Protein AF-D2U2Y3-F1 (afdb_monomer)

pLDDT: mean 91.78, std 6.5, range [65.5, 97.88]

Nearest PDB structures (foldseek):
  2r4t-assembly1_A  TM=7.180E-01  e=4.668E-01  unclassified
  3cx4-assembly1_A  TM=6.844E-01  e=5.294E-01  Escherichia coli
  8stb-assembly1_B  TM=4.564E-01  e=1.327E-01  Streptomyces sp.
  8stb-assembly2_A  TM=4.580E-01  e=1.327E-01  Streptomyces sp.
  3d1j-assembly1_A  TM=6.758E-01  e=7.250E-01  Escherichia coli

Secondary structure (DSSP, 8-state):
-HHHHHHTT--EEEEE--TTS--EEEEPP-HHHHHHHHTTSSEEEEEEEETTEEEEEEEEEETTEEEEEEE-

Mean predicted aligned error: 3.81 Å

Solvent-accessible surface area (backbone atoms only — not comparable to full-atom values): 4201 Å² total; per-residue (Å²): 107,72,65,54,42,44,74,75,66,48,50,75,75,45,79,47,74,52,100,88,56,65,37,35,38,31,37,59,69,49,75,68,56,53,49,35,40,76,70,67,65,33,46,78,80,48,70,54,73,57,100,90,41,60,38,40,30,36,35,35,79,54,96,77,25,39,39,33,36,57,49,115

Radius of gyration: 12.28 Å; Cα contacts (8 Å, |Δi|>4): 119; chains: 1; bounding box: 33×22×32 Å

Sequence (72 aa):
MMEKLNQEGFIVSQFTVDGYSRPTLTLLHDRRCDALHKKGHAVRYALGTDRQGRWEKYQFLQDNCRITWEVR

Structure (mmCIF, N/CA/C/O backbone):
data_AF-D2U2Y3-F1
#
_entry.id   AF-D2U2Y3-F1
#
loop_
_atom_site.group_PDB
_atom_site.id
_atom_site.type_symbol
_atom_site.label_atom_id
_atom_site.label_alt_id
_atom_site.label_comp_id
_atom_site.label_asym_id
_atom_site.label_entity_id
_atom_site.label_seq_id
_atom_site.pdbx_PDB_ins_code
_atom_site.Cartn_x
_atom_site.Cartn_y
_atom_site.Cartn_z
_atom_site.occupancy
_atom_site.B_iso_or_equiv
_atom_site.auth_seq_id
_atom_site.auth_comp_id
_atom_site.auth_asym_id
_atom_site.auth_atom_id
_atom_site.pdbx_PDB_model_num
ATOM 1 N N . MET A 1 1 ? -10.936 9.618 -7.022 1.00 72.06 1 MET A N 1
ATOM 2 C CA . MET A 1 1 ? -10.380 8.490 -6.231 1.00 72.06 1 MET A CA 1
ATOM 3 C C . MET A 1 1 ? -9.277 8.928 -5.276 1.00 72.06 1 MET A C 1
ATOM 5 O O . MET A 1 1 ? -9.403 8.655 -4.093 1.00 72.06 1 MET A O 1
ATOM 9 N N . MET A 1 2 ? -8.233 9.615 -5.750 1.00 79.31 2 MET A N 1
ATOM 10 C CA . MET A 1 2 ? -7.195 10.182 -4.874 1.00 79.31 2 MET A CA 1
ATOM 11 C C . MET A 1 2 ? -7.806 11.079 -3.781 1.00 79.31 2 MET A C 1
ATOM 13 O O . MET A 1 2 ? -7.492 10.925 -2.611 1.00 79.31 2 MET A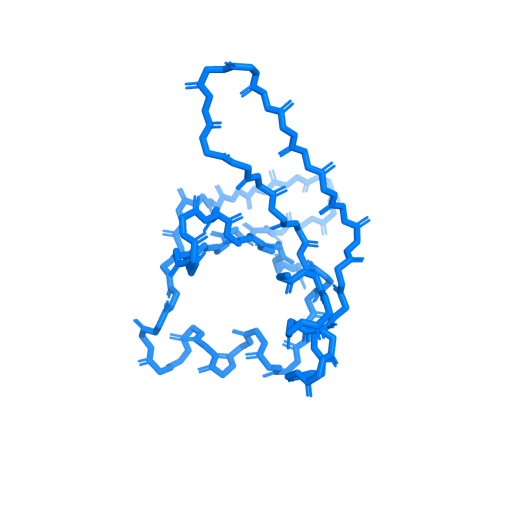 O 1
ATOM 17 N N . GLU A 1 3 ? -8.791 11.907 -4.143 1.00 82.62 3 GLU A N 1
ATOM 18 C CA . GLU A 1 3 ? -9.562 12.722 -3.191 1.00 82.62 3 GLU A CA 1
ATOM 19 C C . GLU A 1 3 ? -10.321 11.894 -2.146 1.00 82.62 3 GLU A C 1
ATOM 21 O O . GLU A 1 3 ? -10.385 12.293 -0.992 1.00 82.62 3 GLU A O 1
ATOM 26 N N . LYS A 1 4 ? -10.847 10.720 -2.518 1.00 85.38 4 LYS A N 1
ATOM 27 C CA . LYS A 1 4 ? -11.561 9.819 -1.601 1.00 85.38 4 LYS A CA 1
ATOM 28 C C . LYS A 1 4 ? -10.600 9.189 -0.594 1.00 85.38 4 LYS A C 1
ATOM 30 O O . LYS A 1 4 ? -10.883 9.191 0.594 1.00 85.38 4 LYS A O 1
ATOM 35 N N . LEU A 1 5 ? -9.431 8.738 -1.052 1.00 86.44 5 LEU A N 1
ATOM 36 C CA . LEU A 1 5 ? -8.371 8.250 -0.163 1.00 86.44 5 LEU A CA 1
ATOM 37 C C . LEU A 1 5 ? -7.891 9.356 0.785 1.00 86.44 5 LEU A C 1
ATOM 39 O O . LEU A 1 5 ? -7.740 9.107 1.977 1.00 86.44 5 LEU A O 1
ATOM 43 N N . ASN A 1 6 ? -7.740 10.584 0.284 1.00 86.56 6 ASN A N 1
ATOM 44 C CA . ASN A 1 6 ? -7.391 11.738 1.112 1.00 86.56 6 ASN A CA 1
ATOM 45 C C . ASN A 1 6 ? -8.492 12.067 2.140 1.00 86.56 6 ASN A C 1
ATOM 47 O O . ASN A 1 6 ? -8.179 12.366 3.288 1.00 86.56 6 ASN A O 1
ATOM 51 N N . GLN A 1 7 ? -9.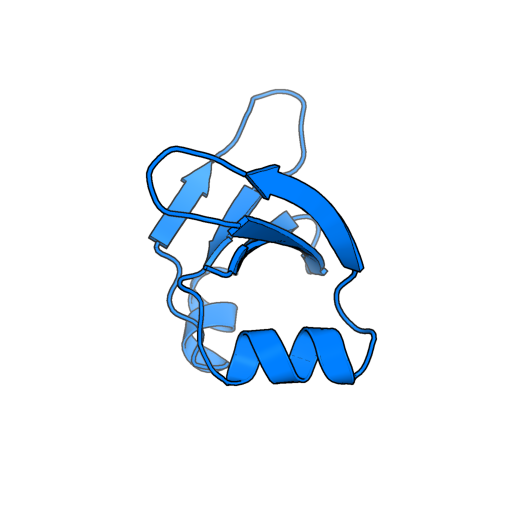774 11.974 1.768 1.00 89.19 7 GLN A N 1
ATOM 52 C CA . GLN A 1 7 ? -10.913 12.138 2.687 1.00 89.19 7 GLN A CA 1
ATOM 53 C C . GLN A 1 7 ? -10.979 11.029 3.746 1.00 89.19 7 GLN A C 1
ATOM 55 O O . GLN A 1 7 ? -11.323 11.290 4.895 1.00 89.19 7 GLN A O 1
ATOM 60 N N . GLU A 1 8 ? -10.596 9.803 3.387 1.00 87.06 8 GLU A N 1
ATOM 61 C CA . GLU A 1 8 ? -10.403 8.675 4.310 1.00 87.06 8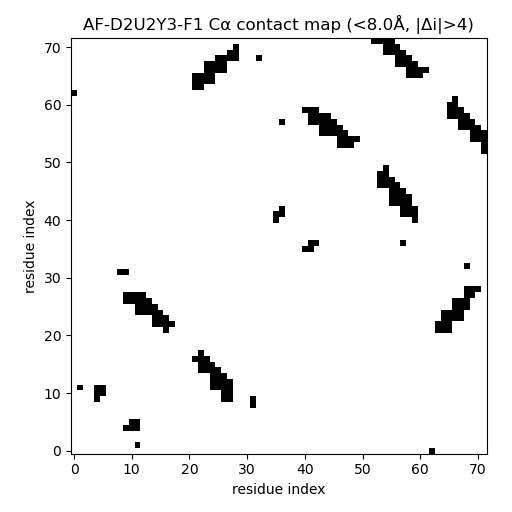 GLU A CA 1
ATOM 62 C C . GLU A 1 8 ? -9.125 8.829 5.170 1.00 87.06 8 GLU A C 1
ATOM 64 O O . GLU A 1 8 ? -8.840 8.014 6.052 1.00 87.06 8 GLU A O 1
ATOM 69 N N . GLY A 1 9 ? -8.361 9.902 4.940 1.00 89.81 9 GLY A N 1
ATOM 70 C CA . GLY A 1 9 ? -7.176 10.297 5.690 1.00 89.81 9 GLY A CA 1
ATOM 71 C C . GLY A 1 9 ? -5.864 9.741 5.145 1.00 89.81 9 GLY A C 1
ATOM 72 O O . GLY A 1 9 ? -4.816 10.097 5.679 1.00 89.81 9 GLY A O 1
ATOM 73 N N . PHE A 1 10 ? -5.885 8.884 4.120 1.00 92.88 10 PHE A N 1
ATOM 74 C CA . PHE A 1 10 ? -4.678 8.321 3.512 1.00 92.88 10 PHE A CA 1
ATOM 75 C C . PHE A 1 10 ? -3.861 9.375 2.776 1.00 92.88 10 PHE A C 1
ATOM 77 O O . PHE A 1 10 ? -4.402 10.291 2.164 1.00 92.88 10 PHE A O 1
ATOM 84 N N . ILE A 1 11 ? -2.540 9.200 2.791 1.00 93.81 11 ILE A N 1
ATOM 85 C CA . ILE A 1 11 ? -1.621 10.031 2.018 1.00 93.81 11 ILE A CA 1
ATOM 86 C C . ILE A 1 11 ? -1.149 9.214 0.824 1.00 93.81 11 ILE A C 1
ATOM 88 O O . ILE A 1 11 ? -0.445 8.217 0.982 1.00 93.81 11 ILE A O 1
ATOM 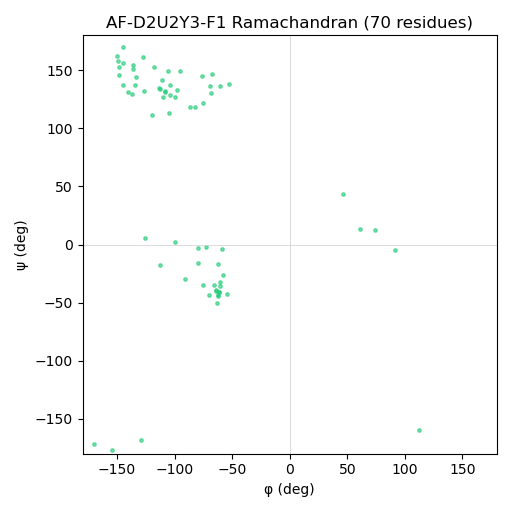92 N N . VAL A 1 12 ? -1.536 9.638 -0.375 1.00 93.12 12 VAL A N 1
ATOM 93 C CA . VAL A 1 12 ? -1.072 9.021 -1.619 1.00 93.12 12 VAL A CA 1
ATOM 94 C C . VAL A 1 12 ? 0.296 9.597 -1.985 1.00 93.12 12 VAL A C 1
ATOM 96 O O . VAL A 1 12 ? 0.420 10.797 -2.218 1.00 93.12 12 VAL A O 1
ATOM 99 N N . SER A 1 13 ? 1.318 8.746 -2.049 1.00 94.19 13 SER A N 1
ATOM 100 C CA . SER A 1 13 ? 2.685 9.132 -2.418 1.00 94.19 13 SER A CA 1
ATOM 101 C C . SER A 1 13 ? 2.958 9.022 -3.913 1.00 94.19 13 SER A C 1
ATOM 103 O O . SER A 1 13 ? 3.781 9.764 -4.444 1.00 94.19 13 SER A O 1
ATOM 105 N N . GLN A 1 14 ? 2.283 8.100 -4.602 1.00 93.62 14 GLN A N 1
ATOM 106 C CA . GLN A 1 14 ? 2.523 7.837 -6.017 1.00 93.62 14 GLN A CA 1
ATOM 107 C C . GLN A 1 14 ? 1.243 7.402 -6.726 1.00 93.62 14 GLN A C 1
ATOM 109 O O . GLN A 1 14 ? 0.411 6.687 -6.168 1.00 93.62 14 GLN A O 1
ATOM 114 N N . PHE A 1 15 ? 1.121 7.799 -7.990 1.00 92.50 15 PHE A N 1
ATOM 115 C CA . PHE A 1 15 ? 0.112 7.306 -8.917 1.00 92.50 15 PHE A CA 1
ATOM 116 C C . PHE A 1 15 ? 0.800 6.805 -10.186 1.00 92.50 15 PHE A C 1
ATOM 118 O O . PHE A 1 15 ? 1.676 7.476 -10.730 1.00 92.50 15 PHE A O 1
ATOM 125 N N . THR A 1 16 ? 0.433 5.615 -10.648 1.00 91.75 16 THR A N 1
ATOM 126 C CA . THR A 1 16 ? 1.018 4.991 -11.837 1.00 91.75 16 THR A CA 1
ATOM 127 C C . THR A 1 16 ? -0.078 4.372 -12.686 1.00 91.75 16 THR A C 1
ATOM 129 O O . THR A 1 16 ? -0.903 3.604 -12.191 1.00 91.75 16 THR A O 1
ATOM 132 N N . VAL A 1 17 ? -0.069 4.690 -13.977 1.00 89.19 17 VAL A N 1
ATOM 133 C CA . VAL A 1 17 ? -0.939 4.081 -14.983 1.00 89.19 17 VAL A CA 1
ATOM 134 C C . VAL A 1 17 ? -0.025 3.434 -16.005 1.00 89.19 17 VAL A C 1
ATOM 136 O O . VAL A 1 17 ? 0.694 4.134 -16.710 1.00 89.19 17 VAL A O 1
ATOM 139 N N . ASP A 1 18 ? -0.028 2.108 -16.055 1.00 81.75 18 ASP A N 1
ATOM 140 C CA . ASP A 1 18 ? 0.653 1.372 -17.115 1.00 81.75 18 ASP A CA 1
ATOM 141 C C . ASP A 1 18 ? -0.410 0.963 -18.135 1.00 81.75 18 ASP A C 1
ATOM 143 O O . ASP A 1 18 ? -1.433 0.407 -17.730 1.00 81.75 18 ASP A O 1
ATOM 147 N N . GLY A 1 19 ? -0.216 1.286 -19.418 1.00 65.50 19 GLY A N 1
ATOM 148 C CA . GLY A 1 19 ? -1.266 1.429 -20.449 1.00 65.50 19 GLY A CA 1
ATOM 149 C C . GLY A 1 19 ? -2.155 0.208 -20.733 1.00 65.50 19 GLY A C 1
ATOM 150 O O . GLY A 1 19 ? -3.112 0.319 -21.493 1.00 65.50 19 GLY A O 1
ATOM 151 N N . TYR A 1 20 ? -1.879 -0.933 -20.101 1.00 68.38 20 TYR A N 1
ATOM 152 C CA . TYR A 1 20 ? -2.648 -2.178 -20.204 1.00 68.38 20 TYR A CA 1
ATOM 153 C C . TYR A 1 20 ? -3.107 -2.735 -18.844 1.00 68.38 20 TYR A C 1
ATOM 155 O O . TYR A 1 20 ? -3.664 -3.830 -18.775 1.00 68.38 20 TYR A O 1
ATOM 163 N N . SER A 1 21 ? -2.875 -2.011 -17.746 1.00 76.88 21 SER A N 1
ATOM 164 C CA . SER A 1 21 ? -3.130 -2.474 -16.380 1.00 76.88 21 SER A CA 1
ATOM 165 C C . SER A 1 21 ? -3.995 -1.500 -15.579 1.00 76.88 21 SER A C 1
ATOM 167 O O . SER A 1 21 ? -4.138 -0.323 -15.913 1.00 76.88 21 SER A O 1
ATOM 169 N N . ARG A 1 22 ? -4.590 -2.005 -14.492 1.00 87.50 22 ARG A N 1
ATOM 170 C CA . ARG A 1 22 ? -5.348 -1.175 -13.550 1.00 87.50 22 ARG A CA 1
ATOM 171 C C . ARG A 1 22 ? -4.428 -0.105 -12.945 1.00 87.50 22 ARG A C 1
ATOM 173 O O . ARG A 1 22 ? -3.327 -0.460 -12.511 1.00 87.50 22 ARG A O 1
ATOM 180 N N . PRO A 1 23 ? -4.878 1.160 -12.833 1.00 92.56 23 PRO A N 1
ATOM 181 C CA . PRO A 1 23 ? -4.102 2.199 -12.172 1.00 92.56 23 PRO A CA 1
ATOM 182 C C . PRO A 1 23 ? -3.670 1.757 -10.774 1.00 92.56 23 PRO A C 1
ATOM 184 O O . PRO A 1 23 ? -4.446 1.144 -10.035 1.00 92.56 23 PRO A O 1
ATOM 187 N N . THR A 1 24 ? -2.424 2.051 -10.421 1.00 94.31 24 THR A N 1
ATOM 188 C CA . THR A 1 24 ? -1.862 1.755 -9.106 1.00 94.31 24 THR A CA 1
ATOM 189 C C . THR A 1 24 ? -1.639 3.049 -8.337 1.00 94.31 24 THR A C 1
ATOM 191 O O . THR A 1 24 ? -0.993 3.970 -8.829 1.00 94.31 24 THR A O 1
ATOM 194 N N . LEU A 1 25 ? -2.173 3.108 -7.123 1.00 94.56 25 LEU A N 1
ATOM 195 C CA . LEU A 1 25 ? -1.921 4.167 -6.154 1.00 94.56 25 LEU A CA 1
ATOM 196 C C . LEU A 1 25 ? -1.061 3.585 -5.034 1.00 94.56 25 LEU A C 1
ATOM 198 O O . LEU A 1 25 ? -1.378 2.524 -4.491 1.00 94.56 25 LEU A O 1
ATOM 202 N N . THR A 1 26 ? 0.011 4.281 -4.682 1.00 95.88 26 THR A N 1
ATOM 203 C CA . THR A 1 26 ? 0.862 3.926 -3.545 1.00 95.88 26 THR A CA 1
ATOM 204 C C . THR A 1 26 ? 0.560 4.874 -2.397 1.00 95.88 26 THR A C 1
ATOM 206 O O . THR A 1 26 ? 0.545 6.091 -2.585 1.00 95.88 26 THR A O 1
ATOM 209 N N . LEU A 1 27 ? 0.297 4.321 -1.218 1.00 96.19 27 LEU A N 1
ATOM 210 C CA . LEU A 1 27 ? 0.086 5.072 0.012 1.00 96.19 27 LEU A CA 1
ATOM 211 C C . LEU A 1 27 ? 1.390 5.161 0.803 1.00 96.19 27 LEU A C 1
ATOM 213 O O . LEU A 1 27 ? 2.203 4.233 0.783 1.00 96.19 27 LEU A O 1
ATOM 217 N N . LEU A 1 28 ? 1.558 6.249 1.552 1.00 95.56 28 LEU A N 1
ATOM 218 C CA . LEU A 1 28 ? 2.480 6.244 2.682 1.00 95.56 28 LEU A CA 1
ATOM 219 C C . LEU A 1 28 ? 1.917 5.342 3.777 1.00 95.56 28 LEU A C 1
ATOM 221 O O . LEU A 1 28 ? 0.724 5.386 4.085 1.00 95.56 28 LEU A O 1
ATOM 225 N N . HIS A 1 29 ? 2.788 4.522 4.358 1.00 95.25 29 HIS A N 1
ATOM 226 C CA . HIS A 1 29 ? 2.402 3.644 5.450 1.00 95.25 29 HIS A CA 1
ATOM 227 C C . HIS A 1 29 ? 2.075 4.451 6.707 1.00 95.25 29 HIS A C 1
ATOM 229 O O . HIS A 1 29 ? 2.838 5.317 7.134 1.00 95.25 29 HIS A O 1
ATOM 235 N N . ASP A 1 30 ? 0.917 4.151 7.291 1.00 94.19 30 ASP A N 1
ATOM 236 C CA . ASP A 1 30 ? 0.481 4.686 8.572 1.00 94.19 30 ASP A CA 1
ATOM 237 C C . ASP A 1 30 ? -0.513 3.742 9.274 1.00 94.19 30 ASP A C 1
ATOM 239 O O . ASP A 1 30 ? -0.870 2.669 8.781 1.00 94.19 30 ASP A O 1
ATOM 243 N N . ARG A 1 31 ? -1.018 4.176 10.434 1.00 93.31 31 ARG A N 1
ATOM 244 C CA . ARG A 1 31 ? -1.926 3.395 11.291 1.00 93.31 31 ARG A CA 1
ATOM 245 C C . ARG A 1 31 ? -3.218 2.952 10.589 1.00 93.31 31 ARG A C 1
ATOM 247 O O . ARG A 1 31 ? -3.824 1.964 11.004 1.00 93.31 31 ARG A O 1
ATOM 254 N N . ARG A 1 32 ? -3.682 3.673 9.559 1.00 93.81 32 ARG A N 1
ATOM 255 C CA . ARG A 1 32 ? -4.897 3.310 8.806 1.00 93.81 32 ARG A CA 1
ATOM 256 C C . ARG A 1 32 ? -4.611 2.133 7.873 1.00 93.81 32 ARG A C 1
ATOM 258 O O . ARG A 1 32 ? -5.455 1.247 7.742 1.00 93.81 32 ARG A O 1
ATOM 265 N N . CYS A 1 33 ? -3.402 2.065 7.315 1.00 94.12 33 CYS A N 1
ATOM 266 C CA . CYS A 1 33 ? -2.927 0.921 6.538 1.00 94.12 33 CYS A CA 1
ATOM 267 C C . CYS A 1 33 ? -2.864 -0.355 7.398 1.00 94.12 33 CYS A C 1
ATOM 269 O O . CYS A 1 33 ? -3.364 -1.407 6.995 1.00 94.12 33 CYS A O 1
ATOM 271 N N . ASP A 1 34 ? -2.355 -0.246 8.630 1.00 93.19 34 ASP A N 1
ATOM 272 C CA . ASP A 1 34 ? -2.336 -1.369 9.580 1.00 93.19 34 ASP A CA 1
ATOM 273 C C . ASP A 1 34 ? -3.748 -1.860 9.914 1.00 93.19 34 ASP A C 1
ATOM 275 O O . ASP A 1 34 ? -3.995 -3.063 10.010 1.00 93.19 34 ASP A O 1
ATOM 279 N N . ALA A 1 35 ? -4.695 -0.932 10.087 1.00 93.38 35 ALA A N 1
ATOM 280 C CA . ALA A 1 35 ? -6.087 -1.267 10.358 1.00 93.38 35 ALA A CA 1
ATOM 281 C C . ALA A 1 35 ? -6.738 -2.011 9.182 1.00 93.38 35 ALA A C 1
ATOM 283 O O . ALA A 1 35 ? -7.484 -2.962 9.417 1.00 93.38 35 ALA A O 1
ATOM 284 N N . LEU A 1 36 ? -6.445 -1.622 7.936 1.00 91.69 36 LEU A N 1
ATOM 285 C CA . LEU A 1 36 ? -6.925 -2.331 6.744 1.00 91.69 36 LEU A CA 1
ATOM 286 C C . LEU A 1 36 ? -6.392 -3.763 6.686 1.00 91.69 36 LEU A C 1
ATOM 288 O O . LEU A 1 36 ? -7.163 -4.690 6.433 1.00 91.69 36 LEU A O 1
ATOM 292 N N . HIS A 1 37 ? -5.103 -3.956 6.968 1.00 91.44 37 HIS A N 1
ATOM 293 C CA . HIS A 1 37 ? -4.524 -5.294 7.018 1.00 91.44 37 HIS A CA 1
ATOM 294 C C . HIS A 1 37 ? -5.150 -6.143 8.137 1.00 91.44 37 HIS A C 1
ATOM 296 O O . HIS A 1 37 ? -5.637 -7.241 7.873 1.00 91.44 37 HIS A O 1
ATOM 302 N N . LYS A 1 38 ? -5.219 -5.621 9.370 1.00 92.75 38 LYS A N 1
ATOM 303 C CA . LYS A 1 38 ? -5.786 -6.341 10.528 1.00 92.75 38 LYS A CA 1
ATOM 304 C C . LYS A 1 38 ? -7.259 -6.712 10.347 1.00 92.75 38 LYS A C 1
ATOM 306 O O . LYS A 1 38 ? -7.691 -7.739 10.858 1.00 92.75 38 LYS A O 1
ATOM 311 N N . LYS A 1 39 ? -8.026 -5.891 9.623 1.00 93.88 39 LYS A N 1
ATOM 312 C CA . LYS A 1 39 ? -9.432 -6.159 9.274 1.00 93.88 39 LYS A CA 1
ATOM 313 C C . LYS A 1 39 ? -9.597 -7.134 8.100 1.00 93.88 39 LYS A C 1
ATOM 315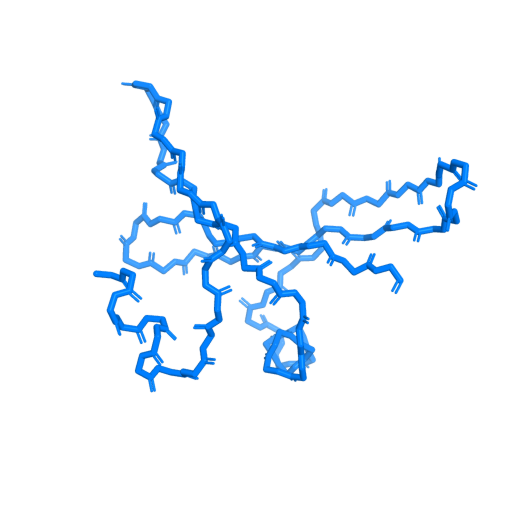 O O . LYS A 1 39 ? -10.724 -7.445 7.739 1.00 93.88 39 LYS A O 1
ATOM 320 N N . GLY A 1 40 ? -8.506 -7.594 7.485 1.00 92.75 40 GLY A N 1
ATOM 321 C CA . GLY A 1 40 ? -8.546 -8.481 6.321 1.00 92.75 40 GLY A CA 1
ATOM 322 C C . GLY A 1 40 ? -8.964 -7.789 5.021 1.00 92.75 40 GLY A C 1
ATOM 323 O O . GLY A 1 40 ? -9.247 -8.462 4.036 1.00 92.75 40 GLY A O 1
ATOM 324 N N . HIS A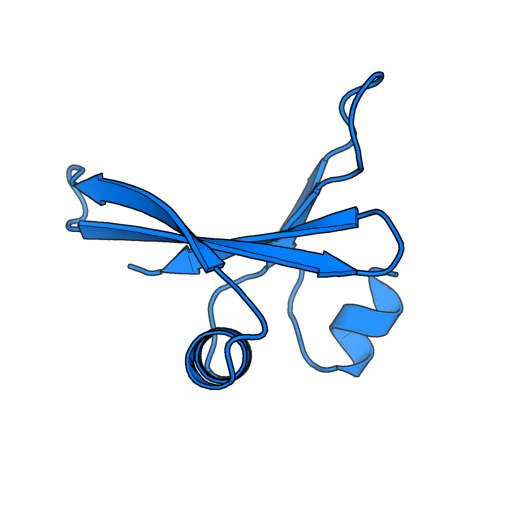 1 41 ? -8.996 -6.453 4.992 1.00 94.06 41 HIS A N 1
ATOM 325 C CA . HIS A 1 41 ? -9.338 -5.685 3.789 1.00 94.06 41 HIS A CA 1
ATOM 326 C C . HIS A 1 41 ? -8.165 -5.575 2.810 1.00 94.06 41 HIS A C 1
ATOM 328 O O . HIS A 1 41 ? -8.367 -5.217 1.653 1.00 94.06 41 HIS A O 1
ATOM 334 N N . ALA A 1 42 ? -6.947 -5.874 3.264 1.00 96.31 42 ALA A N 1
ATOM 335 C CA . ALA A 1 42 ? -5.749 -5.872 2.444 1.00 96.31 42 ALA A CA 1
ATOM 336 C C . ALA A 1 42 ? -4.905 -7.124 2.663 1.00 96.31 42 ALA A C 1
ATOM 338 O O . ALA A 1 42 ? -4.777 -7.631 3.781 1.00 96.31 42 ALA A O 1
ATOM 339 N N . VAL A 1 43 ? -4.292 -7.588 1.577 1.00 96.06 43 VAL A N 1
ATOM 340 C CA . VAL A 1 43 ? -3.487 -8.809 1.533 1.00 96.06 43 VAL A CA 1
ATOM 341 C C . VAL A 1 43 ? -2.015 -8.471 1.338 1.00 96.06 43 VAL A C 1
ATOM 343 O O . VAL A 1 43 ? -1.676 -7.563 0.577 1.00 96.06 43 VAL A O 1
ATOM 346 N N . ARG A 1 44 ? -1.128 -9.212 2.010 1.00 96.75 44 ARG A N 1
ATOM 347 C CA . ARG A 1 44 ? 0.314 -9.154 1.749 1.00 96.75 44 ARG A CA 1
ATOM 348 C C . ARG A 1 44 ? 0.599 -9.897 0.449 1.00 96.75 44 ARG A C 1
ATOM 350 O O . ARG A 1 44 ? 0.287 -11.081 0.356 1.00 96.75 44 ARG A O 1
ATOM 357 N N . TYR A 1 45 ? 1.190 -9.224 -0.533 1.00 95.75 45 TYR A N 1
ATOM 358 C CA . TYR A 1 45 ? 1.471 -9.821 -1.847 1.00 95.75 45 TYR A CA 1
ATOM 359 C C . TYR A 1 45 ? 2.965 -9.996 -2.127 1.00 95.75 45 TYR A C 1
ATOM 361 O O . TYR A 1 45 ? 3.338 -10.766 -3.007 1.00 95.75 45 TYR A O 1
ATOM 369 N N . ALA A 1 46 ? 3.827 -9.299 -1.387 1.00 96.38 46 ALA A N 1
ATOM 370 C CA . ALA A 1 46 ? 5.269 -9.473 -1.472 1.00 96.38 46 ALA A CA 1
ATOM 371 C C . ALA A 1 46 ? 5.919 -9.201 -0.116 1.00 96.38 46 ALA A C 1
ATOM 373 O O . ALA A 1 46 ? 5.401 -8.435 0.697 1.00 96.38 46 ALA A O 1
ATOM 374 N N . LEU A 1 47 ? 7.063 -9.830 0.117 1.00 97.31 47 LEU A N 1
ATOM 375 C CA . LEU A 1 47 ? 7.933 -9.554 1.250 1.00 97.31 47 LEU A CA 1
ATOM 376 C C . LEU A 1 47 ? 9.380 -9.813 0.846 1.00 97.31 47 LEU A C 1
ATOM 378 O O . LEU A 1 47 ? 9.644 -10.567 -0.093 1.00 97.31 47 LEU A O 1
ATOM 382 N N . GLY A 1 48 ? 10.311 -9.206 1.564 1.00 97.06 48 GLY A N 1
ATOM 383 C CA . GLY A 1 48 ? 11.722 -9.379 1.284 1.00 97.06 48 GLY A CA 1
ATOM 384 C C . GLY A 1 48 ? 12.610 -8.793 2.361 1.00 97.06 48 GLY A C 1
ATOM 385 O O . GLY A 1 48 ? 12.178 -8.410 3.449 1.00 97.06 48 GLY A O 1
ATOM 386 N N . THR A 1 49 ? 13.900 -8.772 2.066 1.00 97.56 49 THR A N 1
ATOM 387 C CA . THR A 1 49 ? 14.909 -8.147 2.913 1.00 97.56 49 THR A CA 1
ATOM 388 C C . THR A 1 49 ? 15.909 -7.453 2.008 1.00 97.56 49 THR A C 1
ATOM 390 O O . THR A 1 49 ? 16.367 -8.037 1.027 1.00 97.56 49 THR A O 1
ATOM 393 N N . ASP A 1 50 ? 16.217 -6.201 2.314 1.00 94.75 50 ASP A N 1
ATOM 394 C CA . ASP A 1 50 ? 17.250 -5.424 1.640 1.00 94.75 50 ASP A CA 1
ATOM 395 C C . ASP A 1 50 ? 18.204 -4.797 2.673 1.00 94.75 50 ASP A C 1
ATOM 397 O O . ASP A 1 50 ? 18.203 -5.163 3.850 1.00 94.75 50 ASP A O 1
ATOM 401 N N . ARG A 1 51 ? 19.057 -3.864 2.236 1.00 95.50 51 ARG A N 1
ATOM 402 C CA . ARG A 1 51 ? 20.046 -3.204 3.106 1.00 95.50 51 ARG A CA 1
ATOM 403 C C . ARG A 1 51 ? 19.424 -2.390 4.249 1.00 95.50 51 ARG A C 1
ATOM 405 O O . ARG A 1 51 ? 20.141 -2.055 5.183 1.00 95.50 51 ARG A O 1
ATOM 412 N N . GLN A 1 52 ? 18.136 -2.062 4.177 1.00 92.50 52 GLN A N 1
ATOM 413 C CA . GLN A 1 52 ? 17.405 -1.301 5.193 1.00 92.50 52 GLN A CA 1
ATOM 414 C C . GLN A 1 52 ? 16.569 -2.204 6.114 1.00 92.50 52 GLN A C 1
ATOM 416 O O . GLN A 1 52 ? 15.885 -1.702 6.998 1.00 92.50 52 GLN A O 1
ATOM 421 N N . GLY A 1 53 ? 16.630 -3.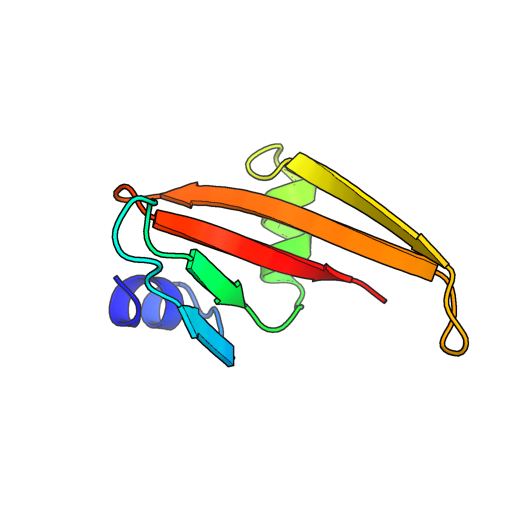528 5.934 1.00 95.12 53 GLY A N 1
ATOM 422 C CA . GLY A 1 53 ? 15.913 -4.497 6.755 1.00 95.12 53 GLY A CA 1
ATOM 423 C C . GLY A 1 53 ? 14.811 -5.226 5.996 1.00 95.12 53 GLY A C 1
ATOM 424 O O . GLY A 1 53 ? 14.838 -5.352 4.769 1.00 95.12 53 GLY A O 1
ATOM 425 N N . ARG A 1 54 ? 13.865 -5.784 6.755 1.00 96.44 54 ARG A N 1
ATOM 426 C CA . ARG A 1 54 ? 12.717 -6.500 6.193 1.00 96.44 54 ARG A CA 1
ATOM 427 C C . ARG A 1 54 ? 11.708 -5.498 5.657 1.00 96.44 54 ARG A C 1
ATOM 429 O O . ARG A 1 54 ? 11.518 -4.440 6.240 1.00 96.44 54 ARG A O 1
ATOM 436 N N . TRP A 1 55 ? 11.051 -5.862 4.571 1.00 96.56 55 TRP A N 1
ATOM 437 C CA . TRP A 1 55 ? 9.939 -5.091 4.042 1.00 96.56 55 TRP A CA 1
ATOM 438 C C . TRP A 1 55 ? 8.801 -6.022 3.653 1.00 96.56 55 TRP A C 1
ATOM 440 O O . TRP A 1 55 ? 9.012 -7.177 3.268 1.00 96.56 55 TRP A O 1
ATOM 450 N N . GLU A 1 56 ? 7.587 -5.497 3.729 1.00 97.38 56 GLU A N 1
ATOM 451 C CA . GLU A 1 56 ? 6.369 -6.188 3.327 1.00 97.38 56 GLU A CA 1
ATOM 452 C C . GLU A 1 56 ? 5.505 -5.253 2.492 1.00 97.38 56 GLU A C 1
ATOM 454 O O . GLU A 1 56 ? 5.341 -4.085 2.830 1.00 97.38 56 GLU A O 1
ATOM 459 N N . LYS A 1 57 ? 4.925 -5.762 1.405 1.00 97.56 57 LYS A N 1
ATOM 460 C CA . LYS A 1 57 ? 4.005 -5.003 0.562 1.00 97.56 57 LYS A CA 1
ATOM 461 C C . LYS A 1 57 ? 2.605 -5.565 0.651 1.00 97.56 57 LYS A C 1
ATOM 463 O O . LYS A 1 57 ? 2.380 -6.772 0.511 1.00 97.56 57 LYS A O 1
ATOM 468 N N . TYR A 1 58 ? 1.667 -4.651 0.814 1.00 97.88 58 TYR A N 1
ATOM 469 C CA . TYR A 1 58 ? 0.253 -4.938 0.951 1.00 97.88 58 TYR A CA 1
ATOM 470 C C . TYR A 1 58 ? -0.518 -4.315 -0.196 1.00 97.88 58 TYR A C 1
ATOM 472 O O . TYR A 1 58 ? -0.086 -3.320 -0.784 1.00 97.88 58 TYR A O 1
ATOM 480 N N . GLN A 1 59 ? -1.656 -4.917 -0.527 1.00 96.81 59 GLN A N 1
ATOM 481 C CA . GLN A 1 59 ? -2.556 -4.373 -1.523 1.00 96.81 59 GLN A CA 1
ATOM 482 C C . GLN A 1 59 ? -4.025 -4.617 -1.198 1.00 96.81 59 GLN A C 1
ATOM 484 O O . GLN A 1 59 ? -4.381 -5.602 -0.551 1.00 96.81 59 GLN A O 1
ATOM 489 N N . PHE A 1 60 ? -4.876 -3.763 -1.754 1.00 95.25 60 PHE A N 1
ATOM 490 C CA . PHE A 1 60 ? -6.297 -4.035 -1.936 1.00 95.25 60 PHE A CA 1
ATOM 491 C C . PHE A 1 60 ? -6.796 -3.414 -3.242 1.00 95.25 60 PHE A C 1
ATOM 493 O O . PHE A 1 60 ? -6.081 -2.664 -3.915 1.00 95.25 60 PHE A O 1
ATOM 500 N N . LEU A 1 61 ? -8.020 -3.770 -3.623 1.00 93.56 61 LEU A N 1
ATOM 501 C CA . LEU A 1 61 ? -8.704 -3.203 -4.778 1.00 93.56 61 LEU A CA 1
ATOM 502 C C . LEU A 1 61 ? -9.833 -2.297 -4.301 1.00 93.56 61 LEU A C 1
ATOM 504 O O . LEU A 1 61 ? -10.646 -2.702 -3.475 1.00 93.56 61 LEU A O 1
ATOM 508 N N . GLN A 1 62 ? -9.905 -1.099 -4.865 1.00 90.94 62 GLN A N 1
ATOM 509 C CA . GLN A 1 62 ? -11.010 -0.168 -4.655 1.00 90.94 62 GLN A CA 1
ATOM 510 C C . GLN A 1 62 ? -11.246 0.583 -5.958 1.00 90.94 62 GLN A C 1
ATOM 512 O O . GLN A 1 62 ? -10.285 0.957 -6.619 1.00 90.94 62 GLN A O 1
ATOM 517 N N . ASP A 1 63 ? -12.505 0.763 -6.357 1.00 88.62 63 ASP A N 1
ATOM 518 C CA . ASP A 1 63 ? -12.897 1.563 -7.529 1.00 88.62 63 ASP A CA 1
ATOM 519 C C . ASP A 1 63 ? -12.040 1.274 -8.795 1.00 88.62 63 ASP A C 1
ATOM 521 O O . ASP A 1 63 ? -11.579 2.175 -9.491 1.00 88.62 63 ASP A O 1
ATOM 525 N N . ASN A 1 64 ? -11.783 -0.016 -9.065 1.00 87.62 64 ASN 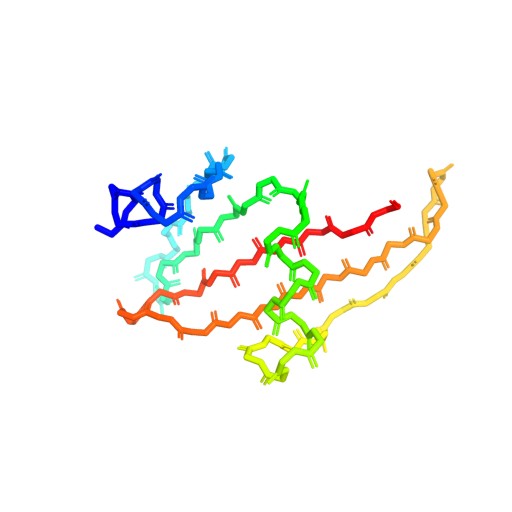A N 1
ATOM 526 C CA . ASN A 1 64 ? -10.940 -0.538 -10.158 1.00 87.62 64 ASN A CA 1
ATOM 527 C C . ASN A 1 64 ? -9.452 -0.113 -10.149 1.00 87.62 64 ASN A C 1
ATOM 529 O O . ASN A 1 64 ? -8.730 -0.368 -11.112 1.00 87.62 64 ASN A O 1
ATOM 533 N N . CYS A 1 65 ? -8.956 0.459 -9.056 1.00 91.19 65 CYS A N 1
ATOM 534 C CA . CYS A 1 65 ? -7.536 0.732 -8.864 1.00 91.19 65 CYS A CA 1
ATOM 535 C C . CYS A 1 65 ? -6.921 -0.245 -7.865 1.00 91.19 65 CYS A C 1
ATOM 537 O O . CYS A 1 65 ? -7.566 -0.724 -6.927 1.00 91.19 65 CYS A O 1
ATOM 539 N N . ARG A 1 66 ? -5.639 -0.532 -8.071 1.00 94.31 66 ARG A N 1
ATOM 540 C CA . ARG A 1 66 ? -4.814 -1.254 -7.112 1.00 94.31 66 ARG A CA 1
ATOM 541 C C . ARG A 1 66 ? -4.228 -0.250 -6.133 1.00 94.31 66 ARG A C 1
ATOM 543 O O . ARG A 1 66 ? -3.469 0.626 -6.532 1.00 94.31 66 ARG A O 1
ATOM 550 N N . ILE A 1 67 ? -4.552 -0.393 -4.860 1.00 95.62 67 ILE A N 1
ATOM 551 C CA . ILE A 1 67 ? -3.944 0.402 -3.797 1.00 95.62 67 ILE A CA 1
ATOM 552 C C . ILE A 1 67 ? -2.838 -0.429 -3.167 1.00 95.62 67 ILE A C 1
ATOM 554 O O . ILE A 1 67 ? -3.056 -1.609 -2.897 1.00 95.62 67 ILE A O 1
ATOM 558 N N . THR A 1 68 ? -1.659 0.155 -2.962 1.00 96.94 68 THR A N 1
ATOM 559 C CA . THR A 1 68 ? -0.506 -0.539 -2.374 1.00 96.94 68 THR A CA 1
ATOM 560 C C . THR A 1 68 ? 0.209 0.312 -1.336 1.00 96.94 68 THR A C 1
ATOM 562 O O . THR A 1 68 ? 0.156 1.535 -1.397 1.00 96.94 68 THR A O 1
ATOM 565 N N . TRP A 1 69 ? 0.890 -0.325 -0.390 1.00 97.50 69 TRP A N 1
ATOM 566 C CA . TRP A 1 69 ? 1.881 0.320 0.477 1.00 97.50 69 TRP A CA 1
ATOM 567 C C . TRP A 1 69 ? 2.954 -0.685 0.874 1.00 97.50 69 TRP A C 1
ATOM 569 O O . TRP A 1 69 ? 2.761 -1.900 0.766 1.00 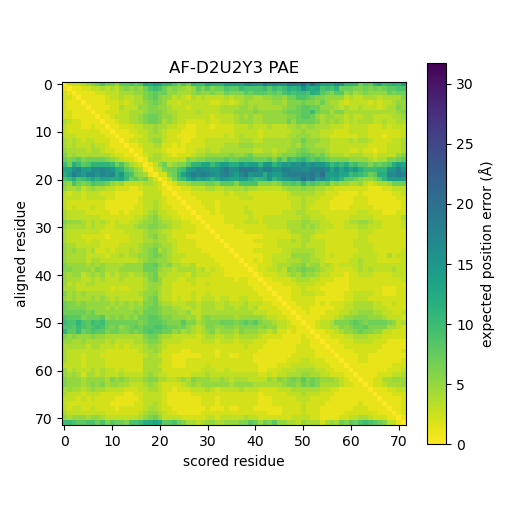97.50 69 TRP A O 1
ATOM 579 N N . GLU A 1 70 ? 4.082 -0.156 1.331 1.00 97.06 70 GLU A N 1
ATOM 580 C CA . GLU A 1 70 ? 5.194 -0.918 1.885 1.00 97.06 70 GLU A CA 1
ATOM 581 C C . GLU A 1 70 ? 5.332 -0.596 3.373 1.00 97.06 70 GLU A C 1
ATOM 583 O O . GLU A 1 70 ? 5.269 0.568 3.760 1.00 97.06 70 GLU A O 1
ATOM 588 N N . VAL A 1 71 ? 5.506 -1.628 4.189 1.00 94.75 71 VAL A N 1
ATOM 589 C CA . VAL A 1 71 ? 5.841 -1.528 5.611 1.00 94.75 71 VAL A CA 1
ATOM 590 C C . VAL A 1 71 ? 7.317 -1.868 5.772 1.00 94.75 71 VAL A C 1
ATOM 592 O O . VAL A 1 71 ? 7.793 -2.829 5.155 1.00 94.75 71 VAL A O 1
ATOM 595 N N . ARG A 1 72 ? 8.016 -1.089 6.598 1.00 88.56 72 ARG A N 1
ATOM 596 C CA . ARG A 1 72 ? 9.403 -1.309 7.020 1.00 88.56 72 ARG A CA 1
ATOM 597 C C . ARG A 1 72 ? 9.512 -1.208 8.532 1.00 88.56 72 ARG A C 1
ATOM 599 O O . ARG A 1 72 ? 8.820 -0.331 9.096 1.00 88.56 72 ARG A O 1
#

Foldseek 3Di:
DCVVCVVVVWAFPDWDDDPPAFIETETEDDPVNVVCVVVVQKDWDDWDADPVGIKTKIWHDDPRHIYMYMDD

Organism: NCBI:txid638